Protein AF-A0A6M0G5I1-F1 (afdb_monomer_lite)

Foldseek 3Di:
DDDDPDPCPPDDPVPPPVPDDDDDDDPPDDPPPPDDDDDPVVCVVDVDPVSVVVVVVVVVVVVVVD

Radius of gyration: 25.29 Å; chains: 1; bounding box: 40×30×80 Å

Secondary structure (DSSP, 8-state):
------------TT---TTS-----STTPPPP-S-PPPPHHHHHH-SSHHHHHHHHHHHHHHHH--

pLDDT: mean 78.23, std 15.05, range [40.34, 96.5]

Sequence (66 aa):
MNFERDEKDDLRSEYDLQSLRVRKLGPGRKSFGATVRLEPDVAEIFPNAEAVNEALRFLIRITQEN

Structure (mmCIF, N/CA/C/O backbone):
data_AF-A0A6M0G5I1-F1
#
_entry.id   AF-A0A6M0G5I1-F1
#
loop_
_atom_site.group_PDB
_atom_site.id
_atom_site.type_symbol
_atom_site.label_atom_id
_atom_site.label_alt_id
_atom_site.label_comp_id
_atom_site.label_asym_id
_atom_site.label_entity_id
_atom_site.label_seq_id
_atom_site.pdbx_PDB_ins_code
_atom_site.Cartn_x
_atom_site.Cartn_y
_atom_site.Cartn_z
_atom_site.occupancy
_atom_site.B_iso_or_equiv
_atom_site.auth_seq_id
_atom_site.auth_comp_id
_atom_site.auth_asym_id
_atom_site.auth_atom_id
_atom_site.pdbx_PDB_model_num
ATOM 1 N N . MET A 1 1 ? 31.846 -18.426 -54.208 1.00 40.34 1 MET A N 1
ATOM 2 C CA . MET A 1 1 ? 30.698 -17.595 -53.792 1.00 40.34 1 MET A CA 1
ATOM 3 C C . MET A 1 1 ? 30.985 -17.107 -52.387 1.00 40.34 1 MET A C 1
ATOM 5 O O . MET A 1 1 ? 31.132 -17.944 -51.506 1.00 40.34 1 MET A O 1
ATOM 9 N N . ASN A 1 2 ? 31.140 -15.796 -52.205 1.00 48.00 2 ASN A N 1
ATOM 10 C CA . ASN A 1 2 ? 31.326 -15.184 -50.890 1.00 48.00 2 ASN A CA 1
ATOM 11 C C . ASN A 1 2 ? 29.938 -14.890 -50.309 1.00 48.00 2 ASN A C 1
ATOM 13 O O . ASN A 1 2 ? 29.135 -14.238 -50.969 1.00 48.00 2 ASN A O 1
ATOM 17 N N . PHE A 1 3 ? 29.648 -15.414 -49.118 1.00 56.50 3 PHE A N 1
ATOM 18 C CA . PHE A 1 3 ? 28.445 -15.078 -48.357 1.00 56.50 3 PHE A CA 1
ATOM 19 C C . PHE A 1 3 ? 28.776 -13.868 -47.480 1.00 56.50 3 PHE A C 1
ATOM 21 O O . PHE A 1 3 ? 29.312 -14.017 -46.381 1.00 56.50 3 PHE A O 1
ATOM 28 N N . GLU A 1 4 ? 28.511 -12.668 -47.988 1.00 57.25 4 GLU A N 1
ATOM 29 C CA . GLU A 1 4 ? 28.434 -11.483 -47.137 1.00 57.25 4 GLU A CA 1
ATOM 30 C C . GLU A 1 4 ? 27.154 -11.613 -46.303 1.00 57.25 4 GLU A C 1
ATOM 32 O O . GLU A 1 4 ? 26.051 -11.705 -46.840 1.00 57.25 4 GLU A O 1
ATOM 37 N N . ARG A 1 5 ? 27.308 -11.753 -44.983 1.00 60.12 5 ARG A N 1
ATOM 38 C CA . ARG A 1 5 ? 26.181 -11.756 -44.048 1.00 60.12 5 ARG A CA 1
ATOM 39 C C . ARG A 1 5 ? 25.719 -10.312 -43.894 1.00 60.12 5 ARG A C 1
ATOM 41 O O . ARG A 1 5 ? 26.389 -9.535 -43.225 1.00 60.12 5 ARG A O 1
ATOM 48 N N . ASP A 1 6 ? 24.605 -9.977 -44.534 1.00 55.47 6 ASP A N 1
ATOM 49 C CA . ASP A 1 6 ? 23.874 -8.732 -44.300 1.00 55.47 6 ASP A CA 1
ATOM 50 C C . ASP A 1 6 ? 23.462 -8.682 -42.818 1.00 55.47 6 ASP A C 1
ATOM 52 O O . ASP A 1 6 ? 22.585 -9.427 -42.378 1.00 55.47 6 ASP A O 1
ATOM 56 N N . GLU A 1 7 ? 24.114 -7.832 -42.024 1.00 60.72 7 GLU A N 1
ATOM 57 C CA . GLU A 1 7 ? 23.778 -7.577 -40.614 1.00 60.72 7 GLU A CA 1
ATOM 58 C C . GLU A 1 7 ? 22.548 -6.665 -40.477 1.00 60.72 7 GLU A C 1
ATOM 60 O O . GLU A 1 7 ? 22.545 -5.683 -39.735 1.00 60.72 7 GLU A O 1
ATOM 65 N N . LYS A 1 8 ? 21.483 -6.976 -41.215 1.00 56.03 8 LYS A N 1
ATOM 66 C CA . LYS A 1 8 ? 20.168 -6.352 -41.052 1.00 56.03 8 LYS A CA 1
ATOM 67 C C . LYS A 1 8 ? 19.149 -7.418 -40.707 1.00 56.03 8 LYS A C 1
ATOM 69 O O . LYS A 1 8 ? 18.280 -7.768 -41.500 1.00 56.03 8 LYS A O 1
ATOM 74 N N . ASP A 1 9 ? 19.278 -7.933 -39.492 1.00 59.12 9 ASP A N 1
ATOM 75 C CA . ASP A 1 9 ? 18.197 -8.648 -38.816 1.00 59.12 9 ASP A CA 1
ATOM 76 C C . ASP A 1 9 ? 17.156 -7.620 -38.326 1.00 59.12 9 ASP A C 1
ATOM 78 O O . ASP A 1 9 ? 16.931 -7.430 -37.131 1.00 59.12 9 ASP A O 1
ATOM 82 N N . ASP A 1 10 ? 16.592 -6.858 -39.270 1.00 71.44 10 ASP A N 1
ATOM 83 C CA . ASP A 1 10 ? 15.552 -5.873 -38.994 1.00 71.44 10 ASP A CA 1
ATOM 84 C C . ASP A 1 10 ? 14.234 -6.636 -38.815 1.00 71.44 10 ASP A C 1
ATOM 86 O O . ASP A 1 10 ? 13.672 -7.193 -39.766 1.00 71.44 10 ASP A O 1
ATOM 90 N N . LEU A 1 11 ? 13.738 -6.691 -37.575 1.00 75.62 11 LEU A N 1
ATOM 91 C CA . LEU A 1 11 ? 12.430 -7.273 -37.289 1.00 75.62 11 LEU A CA 1
ATOM 92 C C . LEU A 1 11 ? 11.357 -6.589 -38.148 1.00 75.62 11 LEU A C 1
ATOM 94 O O . LEU A 1 11 ? 11.328 -5.365 -38.287 1.00 75.62 11 LEU A O 1
ATOM 98 N N . ARG A 1 12 ? 10.437 -7.389 -38.705 1.00 79.81 12 ARG A N 1
ATOM 99 C CA . ARG A 1 12 ? 9.281 -6.845 -39.431 1.00 79.81 12 ARG A CA 1
ATOM 100 C C . ARG A 1 12 ? 8.447 -5.972 -38.496 1.00 79.81 12 ARG A C 1
ATOM 102 O O . ARG A 1 12 ? 8.370 -6.248 -37.300 1.00 79.81 12 ARG A O 1
ATOM 109 N N . SER A 1 13 ? 7.774 -4.965 -39.046 1.00 75.62 13 SER A N 1
ATOM 110 C CA . SER A 1 13 ? 7.002 -3.981 -38.274 1.00 75.62 13 SER A CA 1
ATOM 111 C C . SER A 1 13 ? 5.893 -4.585 -37.407 1.00 75.62 13 SER A C 1
ATOM 113 O O . SER A 1 13 ? 5.489 -3.971 -36.425 1.00 75.62 13 SER A O 1
ATOM 115 N N . GLU A 1 14 ? 5.404 -5.783 -37.733 1.00 77.56 14 GLU A N 1
ATOM 116 C CA . GLU A 1 14 ? 4.423 -6.506 -36.917 1.00 77.56 14 GLU A CA 1
ATOM 117 C C . GLU A 1 14 ? 5.020 -7.107 -35.631 1.00 77.56 14 GLU A C 1
ATOM 119 O O . GLU A 1 14 ? 4.273 -7.460 -34.719 1.00 77.56 14 GLU A O 1
ATOM 124 N N . TYR A 1 15 ? 6.348 -7.217 -35.532 1.00 72.94 15 TYR A N 1
ATOM 125 C CA . TYR A 1 15 ? 7.065 -7.755 -34.375 1.00 72.94 15 TYR A CA 1
ATOM 126 C C . TYR A 1 15 ? 7.756 -6.638 -33.573 1.00 72.94 15 TYR A C 1
ATOM 128 O O . TYR A 1 15 ? 8.970 -6.658 -33.370 1.00 72.94 15 TYR A O 1
ATOM 136 N N . ASP A 1 16 ? 6.979 -5.668 -33.080 1.00 78.19 16 ASP A N 1
ATOM 137 C CA . ASP A 1 16 ? 7.471 -4.681 -32.113 1.00 78.19 16 ASP A CA 1
ATOM 138 C C . ASP A 1 16 ? 7.620 -5.310 -30.718 1.00 78.19 16 ASP A C 1
ATOM 140 O O . ASP A 1 16 ? 6.658 -5.495 -29.971 1.00 78.19 16 ASP A O 1
ATOM 144 N N . LEU A 1 17 ? 8.858 -5.642 -30.356 1.00 74.56 17 LEU A N 1
ATOM 145 C CA . LEU A 1 17 ? 9.181 -6.192 -29.041 1.00 74.56 17 LEU A CA 1
ATOM 146 C C . LEU A 1 17 ? 9.348 -5.108 -27.959 1.00 74.56 17 LEU A C 1
ATOM 148 O O . LEU A 1 17 ? 9.412 -5.455 -26.778 1.00 74.56 17 LEU A O 1
ATOM 152 N N . GLN A 1 18 ? 9.407 -3.817 -28.318 1.00 75.88 18 GLN A N 1
ATOM 153 C CA . GLN A 1 18 ? 9.629 -2.713 -27.368 1.00 75.88 18 GLN A CA 1
ATOM 154 C C . GLN A 1 18 ? 8.392 -2.425 -26.510 1.00 75.88 18 GLN A C 1
ATOM 156 O O . GLN A 1 18 ? 8.510 -1.992 -25.363 1.00 75.88 18 GLN A O 1
ATOM 161 N N . SER A 1 19 ? 7.198 -2.698 -27.035 1.00 70.50 19 SER A N 1
ATOM 162 C CA . SER A 1 19 ? 5.929 -2.530 -26.317 1.00 70.50 19 SER A CA 1
ATOM 163 C C . SER A 1 19 ? 5.569 -3.709 -25.401 1.00 70.50 19 SER A C 1
ATOM 165 O O . SER A 1 19 ? 4.617 -3.631 -24.614 1.00 70.50 19 SER A O 1
ATOM 167 N N . LEU A 1 20 ? 6.329 -4.809 -25.448 1.00 73.44 20 LEU A N 1
A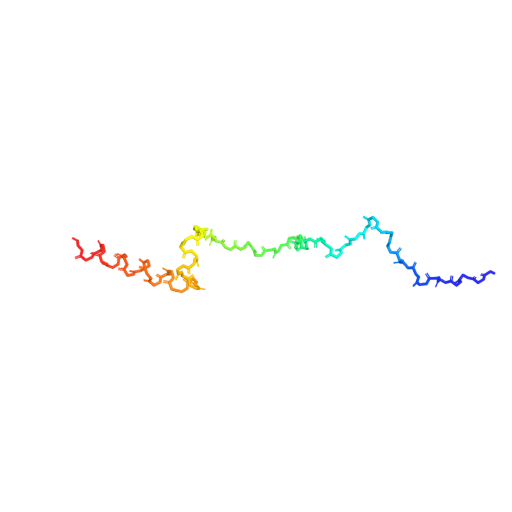TOM 168 C CA . LEU A 1 20 ? 6.046 -5.994 -24.646 1.00 73.44 20 LEU A CA 1
ATOM 169 C C . LEU A 1 20 ? 6.481 -5.803 -23.187 1.00 73.44 20 LEU A C 1
ATOM 171 O O . LEU A 1 20 ? 7.638 -5.530 -22.870 1.00 73.44 20 LEU A O 1
ATOM 175 N N . ARG A 1 21 ? 5.556 -6.045 -22.249 1.00 69.94 21 ARG A N 1
ATOM 176 C CA . ARG A 1 21 ? 5.885 -6.125 -20.819 1.00 69.94 21 ARG A CA 1
ATOM 177 C C . ARG A 1 21 ? 6.721 -7.374 -20.547 1.00 69.94 21 ARG A C 1
ATOM 179 O O . ARG A 1 21 ? 6.193 -8.483 -20.459 1.00 69.94 21 ARG A O 1
ATOM 186 N N . VAL A 1 22 ? 8.025 -7.187 -20.361 1.00 70.69 22 VAL A N 1
ATOM 187 C CA . VAL A 1 22 ? 8.947 -8.269 -20.005 1.00 70.69 22 VAL A CA 1
ATOM 188 C C . VAL A 1 22 ? 8.593 -8.810 -18.620 1.00 70.69 22 VAL A C 1
ATOM 190 O O . VAL A 1 22 ? 8.744 -8.130 -17.604 1.00 70.69 22 VAL A O 1
ATOM 193 N N . ARG A 1 23 ? 8.147 -10.068 -18.560 1.00 65.19 23 ARG A N 1
ATOM 194 C CA . ARG A 1 23 ? 7.988 -10.810 -17.305 1.00 65.19 23 ARG A CA 1
ATOM 195 C C . ARG A 1 23 ? 9.057 -11.889 -17.230 1.00 65.19 23 ARG A C 1
ATOM 197 O O . ARG A 1 23 ? 9.099 -12.773 -18.077 1.00 65.19 23 ARG A O 1
ATOM 204 N N . LYS A 1 24 ? 9.904 -11.840 -16.198 1.00 66.62 24 LYS A N 1
ATOM 205 C CA . LYS A 1 24 ? 10.917 -12.877 -15.957 1.00 66.62 24 LYS A CA 1
ATOM 206 C C . LYS A 1 24 ? 10.222 -14.220 -15.699 1.00 66.62 24 LYS A C 1
ATOM 208 O O . LYS A 1 24 ? 9.536 -14.384 -14.688 1.00 66.62 24 LYS A O 1
ATOM 213 N N . LEU A 1 25 ? 10.379 -15.155 -16.632 1.00 64.88 25 LEU A N 1
ATOM 214 C CA . LEU A 1 25 ? 9.863 -16.521 -16.567 1.00 64.88 25 LEU A CA 1
ATOM 215 C C . LEU A 1 25 ? 11.042 -17.467 -16.287 1.00 64.88 25 LEU A C 1
ATOM 217 O O . LEU A 1 25 ? 12.039 -17.411 -16.996 1.00 64.88 25 LEU A O 1
ATOM 221 N N . GLY A 1 26 ? 10.957 -18.304 -15.249 1.00 71.81 26 GLY A N 1
ATOM 222 C CA . GLY A 1 26 ? 11.993 -19.300 -14.954 1.00 71.81 26 GLY A CA 1
ATOM 223 C C . GLY A 1 26 ? 11.944 -19.873 -13.527 1.00 71.81 26 GLY A C 1
ATOM 224 O O . GLY A 1 26 ? 11.391 -19.233 -12.623 1.00 71.81 26 GLY A O 1
ATOM 225 N N . PRO A 1 27 ? 12.496 -21.083 -13.313 1.00 57.66 27 PRO A N 1
ATOM 226 C CA . PRO A 1 27 ? 12.655 -21.676 -11.986 1.00 57.66 27 PRO A CA 1
ATOM 227 C C . PRO A 1 27 ? 13.676 -20.877 -11.154 1.00 57.66 27 PRO A C 1
ATOM 229 O O . PRO A 1 27 ? 14.682 -20.413 -11.678 1.00 57.66 27 PRO A O 1
ATOM 232 N N . GLY A 1 28 ? 13.401 -20.682 -9.858 1.00 65.81 28 GLY A N 1
ATOM 233 C CA . GLY A 1 28 ? 14.234 -19.866 -8.954 1.00 65.81 28 GLY A CA 1
ATOM 234 C C . GLY A 1 28 ? 13.706 -18.454 -8.666 1.00 65.81 28 GLY A C 1
ATOM 235 O O . GLY A 1 28 ? 14.379 -17.662 -8.007 1.00 65.81 28 GLY A O 1
ATOM 236 N N . ARG A 1 29 ? 12.488 -18.116 -9.113 1.00 66.06 29 ARG A N 1
ATOM 237 C CA . ARG A 1 29 ? 11.850 -16.855 -8.710 1.00 66.06 29 ARG A CA 1
ATOM 238 C C . ARG A 1 29 ? 11.617 -16.835 -7.194 1.00 66.06 29 ARG A C 1
ATOM 240 O O . ARG A 1 29 ? 11.001 -17.750 -6.649 1.00 66.06 29 ARG A O 1
ATOM 247 N N . LYS A 1 30 ? 12.019 -15.752 -6.524 1.00 62.94 30 LYS A N 1
ATOM 248 C CA . LYS A 1 30 ? 11.397 -15.375 -5.252 1.00 62.94 30 LYS A CA 1
ATOM 249 C C . LYS A 1 30 ? 9.969 -14.978 -5.608 1.00 62.94 30 LYS A C 1
ATOM 251 O O . LYS A 1 30 ? 9.782 -14.054 -6.399 1.00 62.94 30 LYS A O 1
ATOM 256 N N . SER A 1 31 ? 8.965 -15.695 -5.108 1.00 63.69 31 SER A N 1
ATOM 257 C CA . SER A 1 31 ? 7.622 -15.121 -5.071 1.00 63.69 31 SER A CA 1
ATOM 258 C C . SER A 1 31 ? 7.770 -13.748 -4.421 1.00 63.69 31 SER A C 1
ATOM 260 O O . SER A 1 31 ? 8.374 -13.657 -3.349 1.00 63.69 31 SER A O 1
ATOM 262 N N . PHE A 1 32 ? 7.264 -12.687 -5.059 1.00 64.81 32 PHE A N 1
ATOM 263 C CA . PHE A 1 32 ? 6.899 -11.497 -4.293 1.00 64.81 32 PHE A CA 1
ATOM 264 C C . PHE A 1 32 ? 6.095 -12.050 -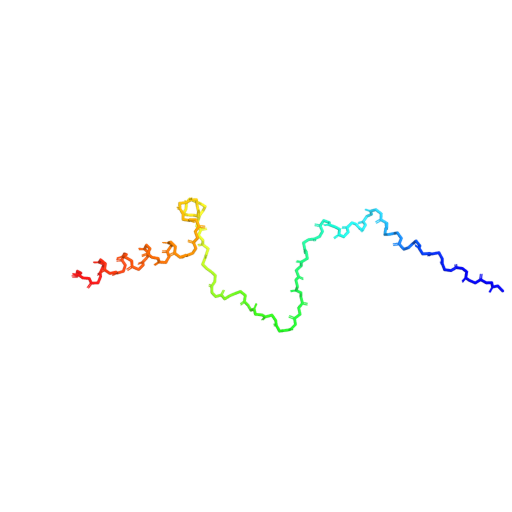3.114 1.00 64.81 32 PHE A C 1
ATOM 266 O O . PHE A 1 32 ? 5.220 -12.884 -3.353 1.00 64.81 32 PHE A O 1
ATOM 273 N N . GLY A 1 33 ? 6.533 -11.797 -1.878 1.00 71.94 33 GLY A N 1
ATOM 274 C CA . GLY A 1 33 ? 5.991 -12.464 -0.691 1.00 71.94 33 GLY A CA 1
ATOM 275 C C . GLY A 1 33 ? 4.487 -12.225 -0.530 1.00 71.94 33 GLY A C 1
ATOM 276 O O . GLY A 1 33 ? 3.800 -11.788 -1.453 1.00 71.94 33 GLY A O 1
ATOM 277 N N . ALA A 1 34 ? 3.947 -12.461 0.662 1.00 77.31 34 ALA A N 1
ATOM 278 C CA . ALA A 1 34 ? 2.579 -12.037 0.950 1.00 77.31 34 ALA A CA 1
ATOM 279 C C . ALA A 1 34 ? 2.428 -10.537 0.619 1.00 77.31 34 ALA A C 1
ATOM 281 O O . ALA A 1 34 ? 3.037 -9.684 1.260 1.00 77.31 34 ALA A O 1
ATOM 282 N N . THR A 1 35 ? 1.690 -10.237 -0.451 1.00 83.12 35 THR A N 1
ATOM 283 C CA . THR A 1 35 ? 1.463 -8.876 -0.941 1.00 83.12 35 THR A CA 1
ATOM 284 C C . THR A 1 35 ? 0.046 -8.504 -0.555 1.00 83.12 35 THR A C 1
ATOM 286 O O . THR A 1 35 ? -0.895 -9.201 -0.932 1.00 83.12 35 THR A O 1
ATOM 289 N N . VAL A 1 36 ? -0.104 -7.426 0.207 1.00 85.12 36 VAL A N 1
ATOM 290 C CA . VAL A 1 36 ? -1.415 -6.893 0.581 1.00 85.12 36 VAL A CA 1
ATOM 291 C C . VAL A 1 36 ? -1.768 -5.796 -0.410 1.00 85.12 36 VAL A C 1
ATOM 293 O O . VAL A 1 36 ? -0.979 -4.878 -0.631 1.00 85.12 36 VAL A O 1
ATOM 296 N N . ARG A 1 37 ? -2.934 -5.915 -1.046 1.00 89.88 37 ARG A N 1
ATOM 297 C CA . ARG A 1 37 ? -3.443 -4.887 -1.951 1.00 89.88 37 ARG A CA 1
ATOM 298 C C . ARG A 1 37 ? -4.175 -3.831 -1.130 1.00 89.88 37 ARG A C 1
ATOM 300 O O . ARG A 1 37 ? -5.066 -4.175 -0.362 1.00 89.88 37 ARG A O 1
ATOM 307 N N . LEU A 1 38 ? -3.778 -2.577 -1.308 1.00 91.62 38 LEU A N 1
ATOM 308 C CA . LEU A 1 38 ? -4.478 -1.420 -0.763 1.00 91.62 38 LEU A CA 1
ATOM 309 C C . LEU A 1 38 ? -5.452 -0.881 -1.812 1.00 91.62 38 LEU A C 1
ATOM 311 O O . LEU A 1 38 ? -5.193 -0.991 -3.015 1.00 91.62 38 LEU A O 1
ATOM 315 N N . GLU A 1 39 ? -6.557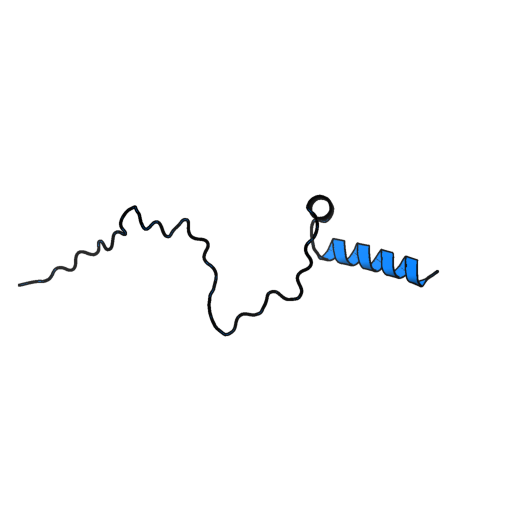 -0.314 -1.345 1.00 94.38 39 GLU A N 1
ATOM 316 C CA . GLU A 1 39 ? -7.469 0.447 -2.195 1.00 94.38 39 GLU A CA 1
ATOM 317 C C . GLU A 1 39 ? -6.841 1.804 -2.586 1.00 94.38 39 GLU A C 1
ATOM 319 O O . GLU A 1 39 ? -5.922 2.271 -1.900 1.00 94.38 39 GLU A O 1
ATOM 324 N N . PRO A 1 40 ? -7.258 2.420 -3.713 1.00 92.12 40 PRO A N 1
ATOM 325 C CA . PRO A 1 40 ? -6.616 3.625 -4.250 1.00 92.12 40 PRO A CA 1
ATOM 326 C C . PRO A 1 40 ? -6.627 4.814 -3.286 1.00 92.12 40 PRO A C 1
ATOM 328 O O . PRO A 1 40 ? -5.623 5.502 -3.148 1.00 92.12 40 PRO A O 1
ATOM 331 N N . ASP A 1 41 ? -7.733 5.005 -2.577 1.00 94.00 41 ASP A N 1
ATOM 332 C CA . ASP A 1 41 ? -7.911 6.037 -1.555 1.00 94.00 41 ASP A CA 1
ATOM 333 C C . ASP A 1 41 ? -6.909 5.884 -0.401 1.00 94.00 41 ASP A C 1
ATOM 335 O O . ASP A 1 41 ? -6.282 6.850 0.032 1.00 94.00 41 ASP A O 1
ATOM 339 N N . VAL A 1 42 ? -6.686 4.654 0.063 1.00 92.19 42 VAL A N 1
ATOM 340 C CA . VAL A 1 42 ? -5.703 4.359 1.112 1.00 92.19 42 VAL A CA 1
ATOM 341 C C . VAL A 1 42 ? -4.277 4.556 0.590 1.00 92.19 42 VAL A C 1
ATOM 343 O O . VAL A 1 42 ? -3.426 5.095 1.297 1.00 92.19 42 VAL A O 1
ATOM 346 N N . ALA A 1 43 ? -4.003 4.149 -0.650 1.00 91.75 43 ALA A N 1
ATOM 347 C CA . ALA A 1 43 ? -2.688 4.312 -1.267 1.00 91.75 43 ALA A CA 1
ATOM 348 C C . ALA A 1 43 ? -2.315 5.786 -1.514 1.00 91.75 43 ALA A C 1
ATOM 350 O O . ALA A 1 43 ? -1.134 6.124 -1.472 1.00 91.75 43 ALA A O 1
ATOM 351 N N . GLU A 1 44 ? -3.295 6.665 -1.742 1.00 93.31 44 GLU A N 1
ATOM 352 C CA . GLU A 1 44 ? -3.075 8.113 -1.858 1.00 93.31 44 GLU A CA 1
ATOM 353 C C . GLU A 1 44 ? -2.702 8.757 -0.515 1.00 93.31 44 GLU A C 1
ATOM 355 O O . GLU A 1 44 ? -1.902 9.692 -0.474 1.00 93.31 44 GLU A O 1
ATOM 360 N N . ILE A 1 45 ? -3.249 8.242 0.588 1.00 94.88 45 ILE A N 1
ATOM 361 C CA . ILE A 1 45 ? -2.997 8.762 1.938 1.00 94.88 45 ILE A CA 1
ATOM 362 C C . ILE A 1 45 ? -1.634 8.297 2.471 1.00 94.88 45 ILE A C 1
ATOM 364 O O . ILE A 1 45 ? -0.942 9.061 3.148 1.00 94.88 45 ILE A O 1
ATOM 368 N N . PHE A 1 46 ? -1.236 7.053 2.185 1.00 94.12 46 PHE A N 1
ATOM 369 C CA . PHE A 1 46 ? -0.007 6.467 2.720 1.00 94.12 46 PHE A CA 1
ATOM 370 C C . PHE A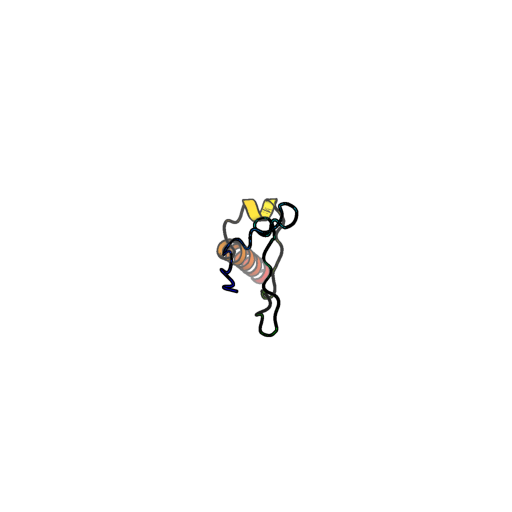 1 46 ? 1.105 6.378 1.660 1.00 94.12 46 PHE A C 1
ATOM 372 O O . PHE A 1 46 ? 1.045 5.525 0.775 1.00 94.12 46 PHE A O 1
ATOM 379 N N . PRO A 1 47 ? 2.187 7.174 1.780 1.00 88.44 47 PRO A N 1
ATOM 380 C CA . PRO A 1 47 ? 3.221 7.258 0.746 1.00 88.44 47 PRO A CA 1
ATOM 381 C C . PRO A 1 47 ? 4.124 6.018 0.664 1.00 88.44 47 PRO A C 1
ATOM 383 O O . PRO A 1 47 ? 4.818 5.826 -0.334 1.00 88.44 47 PRO A O 1
ATOM 386 N N . ASN A 1 48 ? 4.179 5.190 1.715 1.00 91.44 48 ASN A N 1
ATOM 387 C CA . ASN A 1 48 ? 4.999 3.981 1.749 1.00 91.44 48 ASN A CA 1
ATOM 388 C C . ASN A 1 48 ? 4.443 2.920 2.719 1.00 91.44 48 ASN A C 1
ATOM 390 O O . ASN A 1 48 ? 3.557 3.179 3.533 1.00 91.44 48 ASN A O 1
ATOM 394 N N . ALA A 1 49 ? 5.008 1.711 2.646 1.00 91.62 49 ALA A N 1
ATOM 395 C CA . ALA A 1 49 ? 4.604 0.584 3.486 1.00 91.62 49 ALA A CA 1
ATOM 396 C C . ALA A 1 49 ? 4.940 0.767 4.980 1.00 91.62 49 ALA A C 1
ATOM 398 O O . ALA A 1 49 ? 4.281 0.168 5.827 1.00 91.62 49 ALA A O 1
ATOM 399 N N . GLU A 1 50 ? 5.953 1.566 5.321 1.00 94.06 50 GLU A N 1
ATOM 400 C CA . GLU A 1 50 ? 6.328 1.829 6.714 1.00 94.06 50 GLU A CA 1
ATOM 401 C C . GLU A 1 50 ? 5.236 2.633 7.428 1.00 94.06 50 GLU A C 1
ATOM 403 O O . GLU A 1 50 ? 4.758 2.199 8.475 1.00 94.06 50 GLU A O 1
ATOM 408 N N . ALA A 1 51 ? 4.730 3.692 6.791 1.00 94.81 51 ALA A N 1
ATOM 409 C CA . ALA A 1 51 ? 3.635 4.514 7.304 1.00 94.81 51 ALA A CA 1
ATOM 410 C C . ALA A 1 51 ? 2.347 3.700 7.539 1.00 94.81 51 ALA A C 1
ATOM 412 O O . ALA A 1 51 ? 1.694 3.849 8.573 1.00 94.81 51 ALA A O 1
ATOM 413 N N . VAL A 1 52 ? 2.005 2.784 6.621 1.00 94.81 52 VAL A N 1
ATOM 414 C CA . VAL A 1 52 ? 0.860 1.867 6.793 1.00 94.81 52 VAL A CA 1
ATOM 415 C C . VAL A 1 52 ? 1.066 0.963 8.009 1.00 94.81 52 VAL A C 1
ATOM 417 O O . VAL A 1 52 ? 0.174 0.807 8.843 1.00 94.81 52 VAL A O 1
ATOM 420 N N . ASN A 1 53 ? 2.254 0.371 8.133 1.00 95.19 53 ASN A N 1
ATOM 421 C CA . ASN A 1 53 ? 2.559 -0.551 9.222 1.00 95.19 53 ASN A CA 1
ATOM 422 C C . ASN A 1 53 ? 2.532 0.143 10.588 1.00 95.19 53 ASN A C 1
ATOM 424 O O . ASN A 1 53 ? 2.066 -0.450 11.561 1.00 95.19 53 ASN A O 1
ATOM 428 N N . GLU A 1 54 ? 3.017 1.379 10.681 1.00 96.12 54 GLU A N 1
ATOM 429 C CA . GLU A 1 54 ? 2.966 2.162 11.916 1.00 96.12 54 GLU A CA 1
ATOM 430 C C . GLU A 1 54 ? 1.532 2.486 12.333 1.00 96.12 54 GLU A C 1
ATOM 432 O O . GLU A 1 54 ? 1.173 2.243 13.488 1.00 96.12 54 GLU A O 1
ATOM 437 N N . ALA A 1 55 ? 0.693 2.935 11.396 1.00 95.19 55 ALA A N 1
ATOM 438 C CA . ALA A 1 55 ? -0.714 3.217 11.668 1.00 95.19 55 ALA A CA 1
ATOM 439 C C . ALA A 1 55 ? -1.465 1.968 12.165 1.00 95.19 55 ALA A C 1
ATOM 441 O O . ALA A 1 55 ? -2.170 2.021 13.176 1.00 95.19 55 ALA A O 1
ATOM 442 N N . LEU A 1 56 ? -1.265 0.816 11.513 1.00 95.31 56 LEU A N 1
ATOM 443 C CA . LEU A 1 56 ? -1.892 -0.444 11.927 1.00 95.31 56 LEU A CA 1
ATOM 444 C C . LEU A 1 56 ? -1.385 -0.925 13.293 1.00 95.31 56 LEU A C 1
ATOM 446 O O . LEU A 1 56 ? -2.174 -1.391 14.113 1.00 95.31 56 LEU A O 1
ATOM 450 N N . ARG A 1 57 ? -0.086 -0.785 13.582 1.00 96.50 57 ARG A N 1
ATOM 451 C CA . ARG A 1 57 ? 0.477 -1.116 14.904 1.00 96.50 57 ARG A CA 1
ATOM 452 C C . ARG A 1 57 ? -0.081 -0.220 16.002 1.00 96.50 57 ARG A C 1
ATOM 454 O O . ARG A 1 57 ? -0.346 -0.709 17.097 1.00 96.50 57 ARG A O 1
ATOM 461 N N . PHE A 1 58 ? -0.247 1.070 15.722 1.00 95.25 58 PHE A N 1
ATOM 462 C CA . PHE A 1 58 ? -0.857 2.011 16.656 1.00 95.25 58 PHE A CA 1
ATOM 463 C C . PHE A 1 58 ? -2.296 1.604 16.985 1.00 95.25 58 PHE A C 1
ATOM 465 O O . PHE A 1 58 ? -2.646 1.508 18.160 1.00 95.25 58 PHE A O 1
ATOM 472 N N . LEU A 1 59 ? -3.087 1.258 15.965 1.00 94.56 59 LEU A N 1
ATOM 473 C CA . LEU A 1 59 ? -4.446 0.755 16.157 1.00 94.56 59 LEU A CA 1
ATOM 474 C C . LEU A 1 59 ? -4.468 -0.518 17.016 1.00 94.56 59 LEU A C 1
ATOM 476 O O . LEU A 1 59 ? -5.242 -0.593 17.966 1.00 94.56 59 LEU A O 1
ATOM 480 N N . ILE A 1 60 ? -3.580 -1.480 16.739 1.00 96.19 60 ILE A N 1
ATOM 481 C CA . ILE A 1 60 ? -3.463 -2.714 17.532 1.00 96.19 60 ILE A CA 1
ATOM 482 C C . ILE A 1 60 ? -3.203 -2.397 19.010 1.00 96.19 60 ILE A C 1
ATOM 484 O O . ILE A 1 60 ? -3.871 -2.964 19.872 1.00 96.19 60 ILE A O 1
ATOM 488 N N . ARG A 1 61 ? -2.280 -1.472 19.314 1.00 9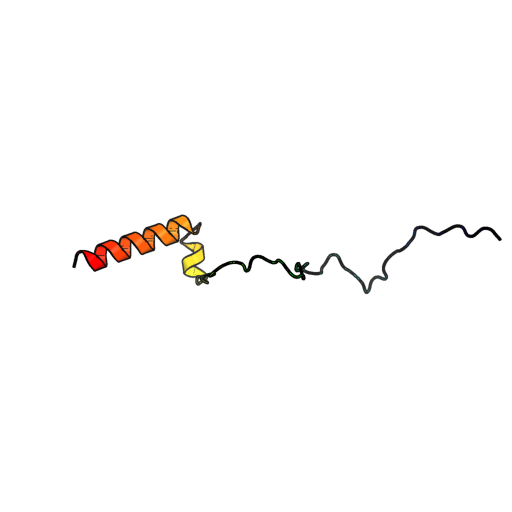4.88 61 ARG A N 1
ATOM 489 C CA . ARG A 1 61 ? -1.974 -1.075 20.701 1.00 94.88 61 ARG A CA 1
ATOM 490 C C . ARG A 1 61 ? -3.196 -0.501 21.412 1.00 94.88 61 ARG A C 1
ATOM 492 O O . ARG A 1 61 ? -3.523 -0.962 22.497 1.00 94.88 61 ARG A O 1
ATOM 499 N N . ILE A 1 62 ? -3.917 0.420 20.768 1.00 94.19 62 ILE A N 1
ATOM 500 C CA . ILE A 1 62 ? -5.150 0.995 21.333 1.00 94.19 62 ILE A CA 1
ATOM 501 C C . ILE A 1 62 ? -6.178 -0.100 21.636 1.00 94.19 62 ILE A C 1
ATOM 503 O O . ILE A 1 62 ? -6.832 -0.074 22.676 1.00 94.19 62 ILE A O 1
ATOM 507 N N . THR A 1 63 ? -6.331 -1.070 20.733 1.00 93.38 63 THR A N 1
ATOM 508 C CA . THR 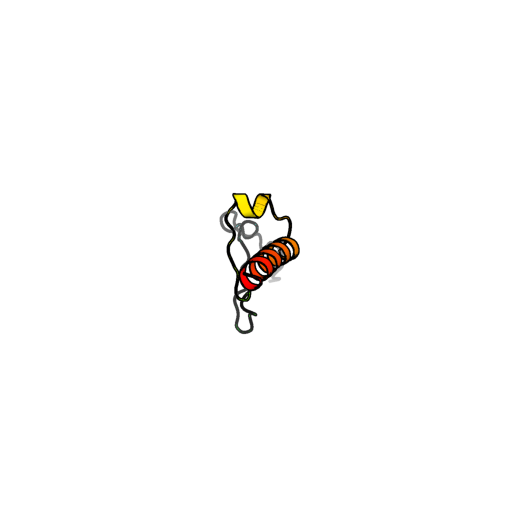A 1 63 ? -7.310 -2.151 20.909 1.00 93.38 63 THR A CA 1
ATOM 509 C C . THR A 1 63 ? -6.909 -3.190 21.957 1.00 93.38 63 THR A C 1
ATOM 511 O O . THR A 1 63 ? -7.784 -3.896 22.436 1.00 93.38 63 THR A O 1
ATOM 514 N N . GLN A 1 64 ? -5.620 -3.309 22.293 1.00 85.19 64 GLN A N 1
ATOM 515 C CA . GLN A 1 64 ? -5.112 -4.262 23.291 1.00 85.19 64 GLN A CA 1
ATOM 516 C C . GLN A 1 64 ? -5.063 -3.689 24.711 1.00 85.19 64 GLN A C 1
ATOM 518 O O . GLN A 1 64 ? -5.027 -4.454 25.668 1.00 85.19 64 GLN A O 1
ATOM 523 N N . GLU A 1 65 ? -5.020 -2.363 24.849 1.00 68.62 65 GLU A N 1
ATOM 524 C CA . GLU A 1 65 ? -5.059 -1.676 26.146 1.00 68.62 65 GLU A CA 1
ATOM 525 C C . GLU A 1 65 ? -6.495 -1.436 26.664 1.00 68.62 65 GLU A C 1
ATOM 527 O O . GLU A 1 65 ? -6.664 -0.864 27.740 1.00 68.62 65 GLU A O 1
ATOM 532 N N . ASN A 1 66 ? -7.517 -1.893 25.926 1.00 52.38 66 ASN A N 1
ATOM 533 C CA . ASN A 1 66 ? -8.919 -1.985 26.364 1.00 52.38 66 ASN A CA 1
ATOM 534 C C . ASN A 1 66 ? -9.288 -3.430 26.719 1.00 52.38 66 ASN A C 1
ATOM 536 O O . ASN A 1 66 ? -10.160 -3.601 27.599 1.00 52.38 66 ASN A O 1
#